Protein AF-A0A4R2K3I8-F1 (afdb_monomer_lite)

Foldseek 3Di:
DDDDDPVVVVLVVLVVLLVVLVVQLVPDDPLLPLRNVLSVLSNVLSCLVNVPDDDPVSVVSNVVSVVVNVVSVVVSVVSVVVVVVVVVVVVVVVVPPDD

Radius of gyration: 20.02 Å; chains: 1; bounding box: 52×25×71 Å

Organism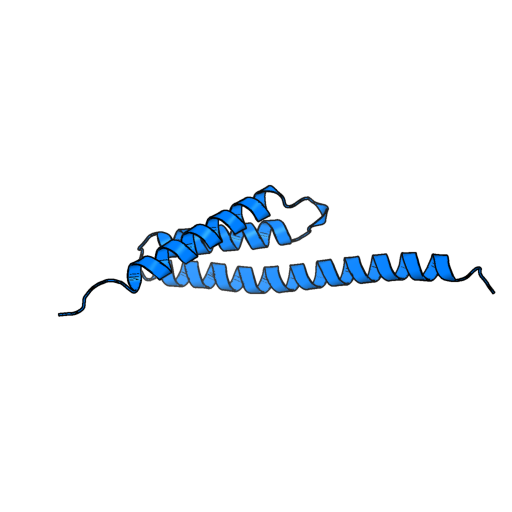: NCBI:txid1213861

Structure (mmCIF, N/CA/C/O backbone):
data_AF-A0A4R2K3I8-F1
#
_entry.id   AF-A0A4R2K3I8-F1
#
loop_
_atom_site.group_PDB
_atom_site.id
_atom_site.type_symbol
_atom_site.label_atom_id
_atom_site.label_alt_id
_atom_site.label_comp_id
_atom_site.label_asym_id
_atom_site.label_entity_id
_atom_site.label_seq_id
_atom_site.pdbx_PDB_ins_code
_atom_site.Cartn_x
_atom_site.Cartn_y
_atom_site.Cartn_z
_atom_site.occupancy
_atom_site.B_iso_or_equiv
_atom_site.auth_seq_id
_atom_site.auth_comp_id
_atom_site.auth_asym_id
_atom_site.auth_atom_id
_atom_site.pdbx_PDB_model_num
ATOM 1 N N . MET A 1 1 ? 0.0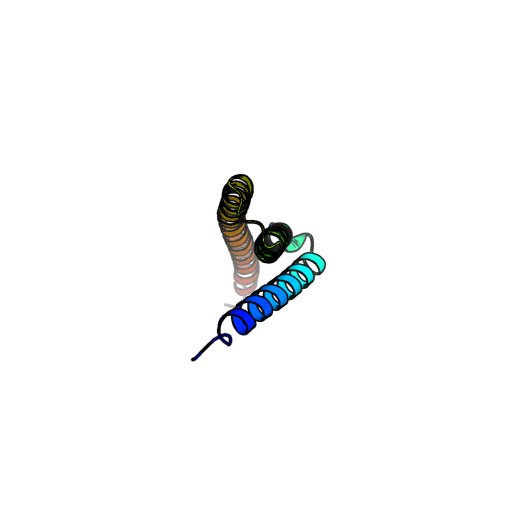71 -13.998 37.535 1.00 38.34 1 MET A N 1
ATOM 2 C CA . MET A 1 1 ? -0.603 -12.866 36.869 1.00 38.34 1 MET A CA 1
ATOM 3 C C . MET A 1 1 ? 0.378 -12.289 35.870 1.00 38.34 1 MET A C 1
ATOM 5 O O . MET A 1 1 ? 1.373 -11.722 36.291 1.00 38.34 1 MET A O 1
ATOM 9 N N . ALA A 1 2 ? 0.161 -12.549 34.585 1.00 42.69 2 ALA A N 1
ATOM 10 C CA . ALA A 1 2 ? 0.931 -11.971 33.492 1.00 42.69 2 ALA A CA 1
ATOM 11 C C . ALA A 1 2 ? -0.076 -11.226 32.617 1.00 42.69 2 ALA A C 1
ATOM 13 O O . ALA A 1 2 ? -0.933 -11.860 32.007 1.00 42.69 2 ALA A O 1
ATOM 14 N N . THR A 1 3 ? -0.019 -9.903 32.628 1.00 59.09 3 THR A N 1
ATOM 15 C CA . THR A 1 3 ? -0.807 -9.045 31.743 1.00 59.09 3 THR A CA 1
ATOM 16 C C . THR A 1 3 ? 0.132 -8.018 31.126 1.00 59.09 3 THR A C 1
ATOM 18 O O . THR A 1 3 ? 1.017 -7.498 31.801 1.00 59.09 3 THR A O 1
ATOM 21 N N . ASP A 1 4 ? -0.084 -7.772 29.836 1.00 50.16 4 ASP A N 1
ATOM 22 C CA . ASP A 1 4 ? 0.313 -6.568 29.103 1.00 50.16 4 ASP A CA 1
ATOM 23 C C . ASP A 1 4 ? 1.788 -6.354 28.757 1.00 50.16 4 ASP A C 1
ATOM 25 O O . ASP A 1 4 ? 2.430 -5.424 29.233 1.00 50.16 4 ASP A O 1
ATOM 29 N N . ASN A 1 5 ? 2.309 -7.126 27.796 1.00 48.47 5 ASN A N 1
ATOM 30 C CA . ASN A 1 5 ? 3.444 -6.634 26.995 1.00 48.47 5 ASN A CA 1
ATOM 31 C C . ASN A 1 5 ? 3.351 -6.920 25.482 1.00 48.47 5 ASN A C 1
ATOM 33 O O . ASN A 1 5 ? 4.205 -6.494 24.710 1.00 48.47 5 ASN A O 1
ATOM 37 N N . THR A 1 6 ? 2.311 -7.618 25.020 1.00 50.78 6 THR A N 1
ATOM 38 C CA . THR A 1 6 ? 2.142 -7.973 23.598 1.00 50.78 6 THR A CA 1
ATOM 39 C C . THR A 1 6 ? 1.393 -6.905 22.795 1.00 50.78 6 THR A C 1
ATOM 41 O O . THR A 1 6 ? 1.717 -6.684 21.633 1.00 50.78 6 THR A O 1
ATOM 44 N N . LEU A 1 7 ? 0.450 -6.185 23.416 1.00 50.12 7 LEU A N 1
ATOM 45 C CA . LEU A 1 7 ? -0.334 -5.119 22.766 1.00 50.12 7 LEU A CA 1
ATOM 46 C C . LEU A 1 7 ? 0.483 -3.845 22.470 1.00 50.12 7 LEU A C 1
ATOM 48 O O . LEU A 1 7 ? 0.217 -3.147 21.493 1.00 50.12 7 LEU A O 1
ATOM 52 N N . SER A 1 8 ? 1.522 -3.572 23.267 1.00 53.34 8 SER A N 1
ATOM 53 C CA . SER A 1 8 ? 2.376 -2.385 23.106 1.00 53.34 8 SER A CA 1
ATOM 54 C C . SER A 1 8 ? 3.269 -2.464 21.859 1.00 53.34 8 SER A C 1
ATOM 56 O O . SER A 1 8 ? 3.477 -1.465 21.176 1.00 53.34 8 SER A O 1
ATOM 58 N N . ARG A 1 9 ? 3.741 -3.666 21.498 1.00 54.22 9 ARG A N 1
ATOM 59 C CA . ARG A 1 9 ? 4.617 -3.854 20.329 1.00 54.22 9 ARG A CA 1
ATOM 60 C C . ARG A 1 9 ? 3.874 -3.679 19.003 1.00 54.22 9 ARG A C 1
ATOM 62 O O . ARG A 1 9 ? 4.338 -2.945 18.143 1.00 54.22 9 ARG A O 1
ATOM 69 N N . SER A 1 10 ? 2.688 -4.281 18.883 1.00 57.88 10 SER A N 1
ATOM 70 C CA . SER A 1 10 ? 1.903 -4.261 17.639 1.00 57.88 10 SER A CA 1
ATOM 71 C C . SER A 1 10 ? 1.454 -2.856 17.222 1.00 57.88 10 SER A C 1
ATOM 73 O O . SER A 1 10 ? 1.400 -2.559 16.035 1.00 57.88 10 SER A O 1
ATOM 75 N N . THR A 1 11 ? 1.133 -1.990 18.184 1.00 57.31 11 THR A N 1
ATOM 76 C CA . THR A 1 11 ? 0.632 -0.632 17.905 1.00 57.31 11 THR A CA 1
ATOM 77 C C . THR A 1 11 ? 1.760 0.301 17.451 1.00 57.31 11 THR A C 1
ATOM 79 O O . THR A 1 11 ? 1.584 1.123 16.554 1.00 57.31 11 THR A O 1
ATOM 82 N N . VAL A 1 12 ? 2.953 0.148 18.037 1.00 59.72 12 VAL A N 1
ATOM 83 C CA . VAL A 1 12 ? 4.148 0.907 17.633 1.00 59.72 12 VAL A CA 1
ATOM 84 C C . VAL A 1 12 ? 4.591 0.520 16.217 1.00 59.72 12 VAL A C 1
ATOM 86 O O . VAL A 1 12 ? 4.920 1.406 15.429 1.00 59.72 12 VAL A O 1
ATOM 89 N N . ASP A 1 13 ? 4.521 -0.767 15.865 1.00 74.31 13 ASP A N 1
ATOM 90 C CA . ASP A 1 13 ? 4.904 -1.266 14.536 1.00 74.31 13 ASP A CA 1
ATOM 91 C C . ASP A 1 13 ? 3.964 -0.751 13.422 1.00 74.31 13 ASP A C 1
ATOM 93 O O . ASP A 1 13 ? 4.422 -0.392 12.333 1.00 74.31 13 ASP A O 1
ATOM 97 N N . ILE A 1 14 ? 2.657 -0.631 13.698 1.00 72.44 14 ILE A N 1
ATOM 98 C CA . ILE A 1 14 ? 1.682 -0.065 12.747 1.00 72.44 14 ILE A CA 1
ATOM 99 C C . ILE A 1 14 ? 1.937 1.430 12.525 1.00 72.44 14 ILE A C 1
ATOM 101 O O . ILE A 1 14 ? 1.976 1.884 11.383 1.00 72.44 14 ILE A O 1
ATOM 105 N N . ARG A 1 15 ? 2.174 2.204 13.591 1.00 75.62 15 ARG A N 1
ATOM 106 C CA . ARG A 1 15 ? 2.385 3.657 13.477 1.00 75.62 15 ARG A CA 1
ATOM 107 C C . ARG A 1 15 ? 3.646 4.029 12.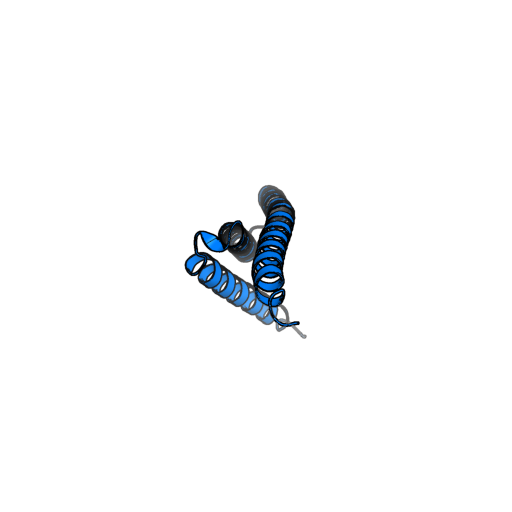701 1.00 75.62 15 ARG A C 1
ATOM 109 O O . ARG A 1 15 ? 3.607 4.984 11.932 1.00 75.62 15 ARG A O 1
ATOM 116 N N . LEU A 1 16 ? 4.735 3.279 12.875 1.00 75.81 16 LEU A N 1
ATOM 117 C CA . LEU A 1 16 ? 5.949 3.465 12.072 1.00 75.81 16 LEU A CA 1
ATOM 118 C C . LEU A 1 16 ? 5.692 3.139 10.595 1.00 75.81 16 LEU A C 1
ATOM 120 O O . LEU A 1 16 ? 6.072 3.913 9.723 1.00 75.81 16 LEU A O 1
ATOM 124 N N . SER A 1 17 ? 4.952 2.061 10.325 1.00 82.88 17 SER A N 1
ATOM 125 C CA . SER A 1 17 ? 4.587 1.670 8.958 1.00 82.88 17 SER A CA 1
ATOM 126 C C . SER A 1 17 ? 3.706 2.717 8.257 1.00 82.88 17 SER A C 1
ATOM 128 O O . SER A 1 17 ? 3.846 2.939 7.056 1.00 82.88 17 SER A O 1
ATOM 130 N N . ILE A 1 18 ? 2.814 3.389 8.997 1.00 87.12 18 ILE A N 1
ATOM 131 C CA . ILE A 1 18 ? 2.001 4.499 8.476 1.00 87.12 18 ILE A CA 1
ATOM 132 C C . ILE A 1 18 ? 2.885 5.690 8.108 1.00 87.12 18 ILE A C 1
ATOM 134 O O . ILE A 1 18 ? 2.694 6.280 7.048 1.00 87.12 18 ILE A O 1
ATOM 138 N N . GLU A 1 19 ? 3.833 6.061 8.968 1.00 88.50 19 GLU A N 1
ATOM 139 C CA . GLU A 1 19 ? 4.706 7.209 8.714 1.00 88.50 19 GLU A CA 1
ATOM 140 C C . GLU A 1 19 ? 5.605 6.975 7.494 1.00 88.50 19 GLU A C 1
ATOM 142 O O . GLU A 1 19 ? 5.693 7.840 6.622 1.00 88.50 19 GLU A O 1
ATOM 147 N N . ASP A 1 20 ? 6.174 5.774 7.363 1.00 87.81 20 ASP A N 1
ATOM 148 C CA . ASP A 1 20 ? 6.951 5.386 6.182 1.00 87.81 20 ASP A CA 1
ATOM 149 C C . ASP A 1 20 ? 6.101 5.481 4.902 1.00 87.81 20 ASP A C 1
ATOM 151 O O . ASP A 1 20 ? 6.539 6.035 3.888 1.00 87.81 20 ASP A O 1
ATOM 155 N N . ALA A 1 21 ? 4.848 5.012 4.950 1.00 85.69 21 ALA A N 1
ATOM 156 C CA . ALA A 1 21 ? 3.918 5.104 3.827 1.00 85.69 21 ALA A CA 1
ATOM 157 C C . ALA A 1 21 ? 3.532 6.559 3.498 1.00 85.69 21 ALA A C 1
ATOM 159 O O . ALA A 1 21 ? 3.431 6.924 2.322 1.00 85.69 21 ALA A O 1
ATOM 160 N N . ARG A 1 22 ? 3.370 7.434 4.501 1.00 89.19 22 ARG A N 1
ATOM 161 C CA . ARG A 1 22 ? 3.146 8.874 4.278 1.00 89.19 22 ARG A CA 1
ATOM 162 C C . ARG A 1 22 ? 4.337 9.508 3.582 1.00 89.19 22 ARG A C 1
ATOM 164 O O . ARG A 1 22 ? 4.153 10.231 2.603 1.00 89.19 22 ARG A O 1
ATOM 171 N N . GLN A 1 23 ? 5.545 9.225 4.062 1.00 90.56 23 GLN A N 1
ATOM 172 C CA . GLN A 1 23 ? 6.762 9.769 3.476 1.00 90.56 23 GLN A CA 1
ATOM 173 C C . GLN A 1 23 ? 6.931 9.301 2.028 1.00 90.56 23 GLN A C 1
ATOM 175 O O . GLN A 1 23 ? 7.234 10.115 1.159 1.00 90.56 23 GLN A O 1
ATOM 180 N N . ALA A 1 24 ? 6.671 8.021 1.756 1.00 86.19 24 ALA A N 1
ATOM 181 C CA . ALA A 1 24 ? 6.706 7.460 0.410 1.00 86.19 24 ALA A CA 1
ATOM 182 C C . ALA A 1 24 ? 5.640 8.070 -0.517 1.00 86.19 24 ALA A C 1
ATOM 184 O O . ALA A 1 24 ? 5.913 8.332 -1.684 1.00 86.19 24 ALA A O 1
ATOM 185 N N . THR A 1 25 ? 4.440 8.347 0.000 1.00 89.12 25 THR A N 1
ATOM 186 C CA . THR A 1 25 ? 3.388 9.051 -0.751 1.00 89.12 25 THR A CA 1
ATOM 187 C C . THR A 1 25 ? 3.819 10.473 -1.103 1.00 89.12 25 THR A C 1
ATOM 189 O O . THR A 1 25 ? 3.622 10.923 -2.227 1.00 89.12 25 THR A O 1
ATOM 192 N N . ALA A 1 26 ? 4.422 11.185 -0.148 1.00 85.56 26 ALA A N 1
ATOM 193 C CA . ALA A 1 26 ? 4.849 12.570 -0.321 1.00 85.56 26 ALA A CA 1
ATOM 194 C C . ALA A 1 26 ? 6.052 12.721 -1.267 1.00 85.56 26 ALA A C 1
ATOM 196 O O . ALA A 1 26 ? 6.226 13.781 -1.868 1.00 85.56 26 ALA A O 1
ATOM 197 N N . SER A 1 27 ? 6.887 11.687 -1.386 1.00 86.19 27 SER A N 1
ATOM 198 C CA . SER A 1 27 ? 8.053 11.677 -2.272 1.00 86.19 27 SER A CA 1
ATOM 199 C C . SER A 1 27 ? 7.770 11.111 -3.663 1.00 86.19 27 SER A C 1
ATOM 201 O O . SER A 1 27 ? 8.606 11.289 -4.548 1.00 86.19 27 SER A O 1
ATOM 203 N N . ALA A 1 28 ? 6.618 10.463 -3.869 1.00 83.25 28 ALA A N 1
ATOM 204 C CA . ALA A 1 28 ? 6.242 9.895 -5.156 1.00 83.25 28 ALA A CA 1
ATOM 205 C C . ALA A 1 28 ? 6.085 10.993 -6.221 1.00 83.25 28 ALA A C 1
ATOM 207 O O . ALA A 1 28 ? 5.263 11.906 -6.105 1.00 83.25 28 ALA A O 1
ATOM 208 N N . GLY A 1 29 ? 6.877 10.891 -7.284 1.00 81.62 29 GLY A N 1
ATOM 209 C CA . GLY A 1 29 ? 6.774 11.730 -8.467 1.00 81.62 29 GLY A CA 1
ATOM 210 C C . GLY A 1 29 ? 5.758 11.191 -9.475 1.00 81.62 29 GLY A C 1
ATOM 211 O O . GLY A 1 29 ? 5.321 10.044 -9.416 1.00 81.62 29 GLY A O 1
ATOM 212 N N . CYS A 1 30 ? 5.425 12.010 -10.478 1.00 76.69 30 CYS A N 1
ATOM 213 C CA . CYS A 1 30 ? 4.540 11.614 -11.585 1.00 76.69 30 CYS A CA 1
ATOM 214 C C . CYS A 1 30 ? 5.051 10.359 -12.333 1.00 76.69 30 CYS A C 1
ATOM 216 O O . CYS A 1 30 ? 4.269 9.553 -12.832 1.00 76.69 30 CYS A O 1
ATOM 218 N N . GLU A 1 31 ? 6.371 10.159 -12.374 1.00 85.62 31 GLU A N 1
ATOM 219 C CA . GLU A 1 31 ? 7.006 9.022 -13.051 1.00 85.62 31 GLU A CA 1
ATOM 220 C C . GLU A 1 31 ? 6.961 7.702 -12.264 1.00 85.62 31 GLU A C 1
ATOM 222 O O . GLU A 1 31 ? 7.282 6.643 -12.820 1.00 85.62 31 GLU A O 1
ATOM 227 N N . ASP A 1 32 ? 6.571 7.744 -10.991 1.00 85.12 32 ASP A N 1
ATOM 228 C CA . ASP A 1 32 ? 6.437 6.557 -10.138 1.00 85.12 32 ASP A CA 1
ATOM 229 C C . ASP A 1 32 ? 5.086 5.852 -10.350 1.00 85.12 32 ASP A C 1
ATOM 231 O O . ASP A 1 32 ? 4.805 4.813 -9.752 1.00 85.12 32 ASP A O 1
ATOM 235 N N . GLY A 1 33 ? 4.257 6.387 -11.253 1.00 88.38 33 GLY A N 1
ATOM 236 C CA . GLY A 1 33 ? 3.010 5.773 -11.685 1.00 88.38 33 GLY A CA 1
ATOM 237 C C . GLY A 1 33 ? 2.041 5.573 -10.512 1.00 88.38 33 GLY A C 1
ATOM 238 O O . GLY A 1 33 ? 1.792 6.512 -9.757 1.00 88.38 33 GLY A O 1
ATOM 239 N N . PRO A 1 34 ? 1.469 4.370 -10.330 1.00 93.25 34 PRO A N 1
ATOM 240 C CA . PRO A 1 34 ? 0.475 4.112 -9.286 1.00 93.25 34 PRO A CA 1
ATOM 241 C C . PRO A 1 34 ? 1.074 4.009 -7.871 1.00 93.25 34 PRO A C 1
ATOM 243 O O . PRO A 1 34 ? 0.323 3.821 -6.914 1.00 93.25 34 PRO A O 1
ATOM 246 N N . TYR A 1 35 ? 2.398 4.119 -7.710 1.00 91.94 35 TYR A N 1
ATOM 247 C CA . TYR A 1 35 ? 3.072 3.964 -6.419 1.00 91.94 35 TYR A CA 1
ATOM 248 C C . TYR A 1 35 ? 2.577 4.956 -5.356 1.00 91.94 35 TYR A C 1
ATOM 250 O O . TYR A 1 35 ? 2.312 4.559 -4.222 1.00 91.94 35 TYR A O 1
ATOM 258 N N . GLY A 1 36 ? 2.385 6.227 -5.723 1.00 91.19 36 GLY A N 1
ATOM 259 C CA . GLY A 1 36 ? 1.883 7.240 -4.789 1.00 91.19 36 GLY A CA 1
ATOM 260 C C . GLY A 1 36 ? 0.485 6.908 -4.258 1.00 91.19 36 GLY A C 1
ATOM 261 O O . GLY A 1 36 ? 0.239 6.974 -3.057 1.00 91.19 36 GLY A O 1
ATOM 262 N N . GLU A 1 37 ? -0.422 6.471 -5.135 1.00 93.69 37 GLU A N 1
ATOM 263 C CA . GLU A 1 37 ? -1.780 6.066 -4.747 1.00 93.69 37 GLU A CA 1
ATOM 264 C C . GLU A 1 37 ? -1.783 4.769 -3.919 1.00 93.69 37 GLU A C 1
ATOM 266 O O . GLU A 1 37 ? -2.575 4.621 -2.985 1.00 93.69 37 GLU A O 1
ATOM 271 N N . LEU A 1 38 ? -0.867 3.843 -4.220 1.00 94.06 38 LEU A N 1
ATOM 272 C CA . LEU A 1 38 ? -0.666 2.624 -3.440 1.00 94.06 38 LEU A CA 1
ATOM 273 C C . LEU A 1 38 ? -0.257 2.957 -1.999 1.00 94.06 38 LEU A C 1
ATOM 275 O O . LEU A 1 38 ? -0.869 2.451 -1.059 1.00 94.06 38 LEU A O 1
ATOM 279 N N . MET A 1 39 ? 0.732 3.836 -1.818 1.00 95.00 39 MET A N 1
ATOM 280 C CA . MET A 1 39 ? 1.196 4.259 -0.493 1.00 95.00 39 MET A CA 1
ATOM 281 C C . MET A 1 39 ? 0.124 5.056 0.262 1.00 95.00 39 MET A C 1
ATOM 283 O O . MET A 1 39 ? -0.096 4.799 1.445 1.00 95.00 39 MET A O 1
ATOM 287 N N . ALA A 1 40 ? -0.627 5.926 -0.421 1.00 93.75 40 ALA A N 1
ATOM 288 C CA . ALA A 1 40 ? -1.750 6.645 0.184 1.00 93.75 40 ALA A CA 1
ATOM 289 C C . ALA A 1 40 ? -2.826 5.682 0.717 1.00 93.75 40 ALA A C 1
ATOM 291 O O . ALA A 1 40 ? -3.357 5.878 1.807 1.00 93.75 40 ALA A O 1
ATOM 292 N N . THR A 1 41 ? -3.097 4.598 -0.017 1.00 96.00 41 THR A N 1
ATOM 293 C CA . THR A 1 41 ? -4.062 3.569 0.402 1.00 96.00 41 THR A CA 1
ATOM 294 C C . THR A 1 41 ? -3.547 2.764 1.607 1.00 96.00 41 THR A C 1
ATOM 296 O O . THR A 1 41 ? -4.335 2.391 2.475 1.00 96.00 41 THR A O 1
ATOM 299 N N . TYR A 1 42 ? -2.232 2.529 1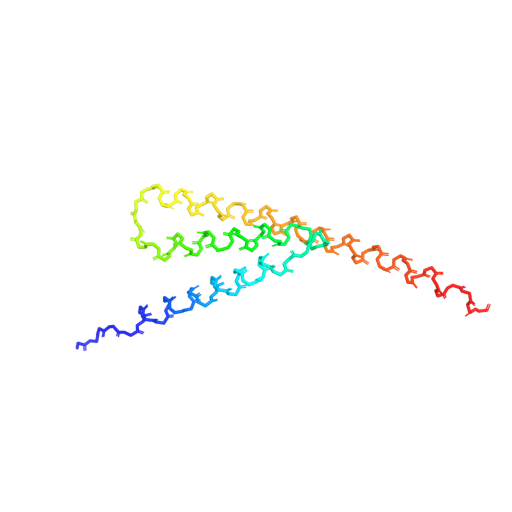.718 1.00 94.38 42 TYR A N 1
ATOM 300 C CA . TYR A 1 42 ? -1.638 1.940 2.928 1.00 94.38 42 TYR A CA 1
ATOM 301 C C . TYR A 1 42 ? -1.779 2.855 4.150 1.00 94.38 42 TYR A C 1
ATOM 303 O O . TYR A 1 42 ? -2.060 2.355 5.240 1.00 94.38 42 TYR A O 1
ATOM 311 N N . VAL A 1 43 ? -1.617 4.173 3.978 1.00 94.81 43 VAL A N 1
ATOM 312 C CA . VAL A 1 43 ? -1.840 5.157 5.051 1.00 94.81 43 VAL A CA 1
ATOM 313 C C . VAL A 1 43 ? -3.286 5.101 5.531 1.00 94.81 43 VAL A C 1
ATOM 315 O O . VAL A 1 43 ? -3.506 4.951 6.728 1.00 94.81 43 VAL A O 1
ATOM 318 N N . GLU A 1 44 ? -4.252 5.154 4.613 1.00 95.56 44 GLU A N 1
ATOM 319 C CA . GLU A 1 44 ? -5.684 5.113 4.939 1.00 95.56 44 GLU A CA 1
ATOM 320 C C . GLU A 1 44 ? -6.058 3.823 5.689 1.00 95.56 44 GLU A C 1
ATOM 322 O O . GLU A 1 44 ? -6.729 3.868 6.720 1.00 95.56 44 GLU A O 1
ATOM 327 N N . LEU A 1 45 ? -5.552 2.668 5.237 1.00 94.81 45 LEU A N 1
ATOM 328 C CA . LEU A 1 45 ? -5.769 1.399 5.933 1.00 94.81 45 LEU A CA 1
ATOM 329 C C . LEU A 1 45 ? -5.131 1.398 7.326 1.00 94.81 45 LEU A C 1
ATOM 331 O O . LEU A 1 45 ? -5.755 0.947 8.280 1.00 94.81 45 LEU A O 1
ATOM 335 N N . GLY A 1 46 ? -3.904 1.898 7.463 1.00 91.44 46 GLY A N 1
ATOM 336 C CA . GLY A 1 46 ? -3.231 1.958 8.756 1.00 91.44 46 GLY A CA 1
ATOM 337 C C . GLY A 1 46 ? -3.924 2.899 9.747 1.00 91.44 46 GLY A C 1
ATOM 338 O O . GLY A 1 46 ? -4.091 2.529 10.906 1.00 91.44 46 GLY A O 1
ATOM 339 N N . GLU A 1 47 ? -4.376 4.074 9.301 1.00 91.88 47 GLU A N 1
ATOM 340 C CA . GLU A 1 47 ? -5.168 5.004 10.120 1.00 91.88 47 GLU A CA 1
ATOM 341 C C . GLU A 1 47 ? -6.479 4.364 10.587 1.00 91.88 47 GLU A C 1
ATOM 343 O O . GLU A 1 47 ? -6.859 4.519 11.748 1.00 91.88 47 GLU A O 1
ATOM 348 N N . LEU A 1 48 ? -7.144 3.608 9.707 1.00 91.94 48 LEU A N 1
ATOM 349 C CA . LEU A 1 48 ? -8.356 2.874 10.051 1.00 91.94 48 LEU A CA 1
ATOM 350 C C . LEU A 1 48 ? -8.075 1.799 11.112 1.00 91.94 48 LEU A C 1
ATOM 352 O O . LEU A 1 48 ? -8.800 1.717 12.100 1.00 91.94 48 LEU A O 1
ATOM 356 N N . LEU A 1 49 ? -6.999 1.020 10.960 1.00 90.19 49 LEU A N 1
ATOM 357 C CA . LEU A 1 49 ? -6.588 0.007 11.942 1.00 90.19 49 LEU A CA 1
ATOM 358 C C . LEU A 1 49 ? -6.207 0.624 13.305 1.00 90.19 49 LEU A C 1
ATOM 360 O O . LEU A 1 49 ? -6.483 0.025 14.344 1.00 90.19 49 LEU A O 1
ATOM 364 N N . ASP A 1 50 ? -5.601 1.815 13.317 1.00 88.06 50 ASP A N 1
ATOM 365 C CA . ASP A 1 50 ? -5.224 2.544 14.543 1.00 88.06 50 ASP A CA 1
ATOM 366 C C . ASP A 1 50 ? -6.411 3.303 15.173 1.00 88.06 50 ASP A C 1
ATOM 368 O O . ASP A 1 50 ? -6.321 3.795 16.298 1.00 88.06 50 ASP A O 1
ATOM 372 N N . SER A 1 51 ? -7.563 3.379 14.493 1.00 88.62 51 SER A N 1
ATOM 373 C CA . SER A 1 51 ? -8.718 4.158 14.956 1.00 88.62 51 SER A CA 1
ATOM 374 C C . SER A 1 51 ? -9.452 3.527 16.148 1.00 88.62 51 SER A C 1
ATOM 376 O O . SER A 1 51 ? -10.339 4.159 16.725 1.00 88.62 51 SER A O 1
ATOM 378 N N . GLY A 1 52 ? -9.166 2.261 16.472 1.00 85.38 52 GLY A N 1
ATOM 379 C CA . GLY A 1 52 ? -9.843 1.507 17.533 1.00 85.38 52 GLY A CA 1
ATOM 380 C C . GLY A 1 52 ? -11.325 1.211 17.262 1.00 85.38 52 GLY A C 1
ATOM 381 O O . GLY A 1 52 ? -12.058 0.871 18.194 1.00 85.38 52 GLY A O 1
ATOM 382 N N . ARG A 1 53 ? -11.784 1.357 16.009 1.00 90.25 53 ARG A N 1
ATOM 383 C CA . ARG A 1 53 ? -13.143 0.981 15.588 1.00 90.25 53 ARG A CA 1
ATOM 384 C C . ARG A 1 53 ? -13.265 -0.543 15.509 1.00 90.25 53 ARG A C 1
ATOM 386 O O . ARG A 1 53 ? -12.290 -1.245 15.266 1.00 90.25 53 ARG A O 1
ATOM 393 N N . ALA A 1 54 ? -14.475 -1.050 15.735 1.00 86.38 54 ALA A N 1
ATOM 394 C CA . ALA A 1 54 ? -14.779 -2.485 15.692 1.00 86.38 54 ALA A CA 1
ATOM 395 C C . ALA A 1 54 ? -16.226 -2.758 15.237 1.00 86.38 54 ALA A C 1
ATOM 397 O O . ALA A 1 54 ? -16.848 -3.737 15.647 1.00 86.38 54 ALA A O 1
ATOM 398 N N . ASP A 1 55 ? -16.794 -1.844 14.449 1.00 90.75 55 ASP A N 1
ATOM 399 C CA . ASP A 1 55 ? -18.138 -1.973 13.888 1.00 90.75 55 ASP A CA 1
ATOM 400 C C . ASP A 1 55 ? -18.125 -2.713 12.534 1.00 90.75 55 ASP A C 1
ATOM 402 O O . ASP A 1 55 ? -17.081 -3.039 11.973 1.00 90.75 55 ASP A O 1
ATOM 406 N N . VAL A 1 56 ? -19.311 -3.032 12.013 1.00 85.81 56 VAL A N 1
ATOM 407 C CA . VAL A 1 56 ? -19.446 -3.753 10.734 1.00 85.81 56 VAL A CA 1
ATOM 408 C C . VAL A 1 56 ? -18.971 -2.900 9.551 1.00 85.81 56 VAL A C 1
ATOM 410 O O . VAL A 1 56 ? -18.489 -3.444 8.559 1.00 85.81 56 VAL A O 1
ATOM 413 N N . GLU A 1 57 ? -19.093 -1.575 9.642 1.00 93.94 57 GLU A N 1
ATOM 414 C CA . GLU A 1 57 ? -18.633 -0.657 8.595 1.00 93.94 57 GLU A CA 1
ATOM 415 C C . GLU A 1 57 ? -17.102 -0.654 8.521 1.00 93.94 57 GLU A C 1
ATOM 417 O O . GLU A 1 57 ? -16.549 -0.724 7.430 1.00 93.94 57 GLU A O 1
ATOM 422 N N . TYR A 1 58 ? -16.418 -0.724 9.664 1.00 93.31 58 TYR A N 1
ATOM 423 C CA . TYR A 1 58 ? -14.969 -0.875 9.760 1.00 93.31 58 TYR A CA 1
ATOM 424 C C . TYR A 1 58 ? -14.465 -2.112 9.005 1.00 93.31 58 TYR A C 1
ATOM 426 O O . TYR A 1 58 ? -13.535 -2.004 8.209 1.00 93.31 58 TYR A O 1
ATOM 434 N N . GLU A 1 59 ? -15.096 -3.279 9.173 1.00 92.75 59 GLU A N 1
ATOM 435 C CA . GLU A 1 59 ? -14.684 -4.484 8.436 1.00 92.75 59 GLU A CA 1
ATOM 436 C C . GLU A 1 59 ? -14.861 -4.325 6.916 1.00 92.75 59 GLU A C 1
ATOM 438 O O . GLU A 1 59 ? -14.035 -4.806 6.131 1.00 92.75 59 GLU A O 1
ATOM 443 N N . GLN A 1 60 ? -15.924 -3.637 6.489 1.00 96.25 60 GLN A N 1
ATOM 444 C CA . GLN A 1 60 ? -16.190 -3.360 5.076 1.00 96.25 60 GLN A CA 1
ATOM 445 C C . GLN A 1 60 ? -15.195 -2.352 4.495 1.00 96.25 60 GLN A C 1
ATOM 447 O O . GLN A 1 60 ? -14.681 -2.579 3.399 1.00 96.25 60 GLN A O 1
ATOM 452 N N . GLU A 1 61 ? -14.882 -1.284 5.229 1.00 96.50 61 GLU A N 1
ATOM 453 C CA . GLU A 1 61 ? -13.878 -0.283 4.864 1.00 96.50 61 GLU A CA 1
ATOM 454 C C . GLU A 1 61 ? -12.486 -0.922 4.759 1.00 96.50 61 GLU A C 1
ATOM 456 O O . GLU A 1 61 ? -11.816 -0.774 3.735 1.00 96.50 61 GLU A O 1
ATOM 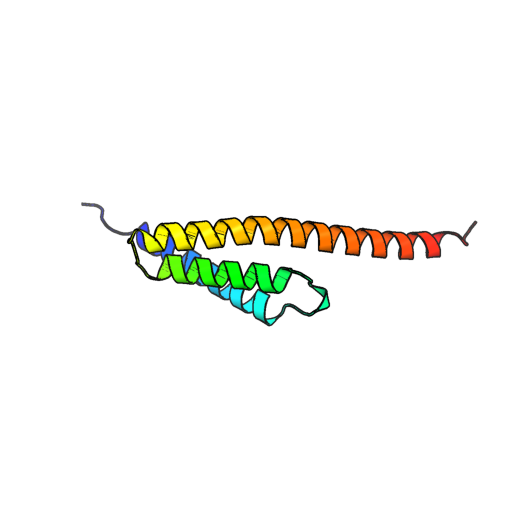461 N N . CYS A 1 62 ? -12.083 -1.735 5.745 1.00 95.88 62 CYS A N 1
ATOM 462 C CA . CYS A 1 62 ? -10.834 -2.495 5.688 1.00 95.88 62 CYS A CA 1
ATOM 463 C C . CYS A 1 62 ? -10.780 -3.395 4.450 1.00 95.88 62 CYS A C 1
ATOM 465 O O . CYS A 1 62 ? -9.769 -3.422 3.747 1.00 95.88 62 CYS A O 1
ATOM 467 N N . ARG A 1 63 ? -11.862 -4.127 4.152 1.00 96.81 63 ARG A N 1
ATOM 468 C CA . ARG A 1 63 ? -11.917 -4.990 2.966 1.00 96.81 63 ARG A CA 1
ATOM 469 C C . ARG A 1 63 ? -11.802 -4.184 1.672 1.00 96.81 63 ARG A C 1
ATOM 471 O O . ARG A 1 63 ? -11.031 -4.578 0.801 1.00 96.81 63 ARG A O 1
ATOM 478 N N . ALA A 1 64 ? -12.511 -3.064 1.555 1.00 97.75 64 ALA A N 1
ATOM 479 C CA . ALA A 1 64 ? -12.456 -2.212 0.371 1.00 97.75 64 ALA A CA 1
ATOM 480 C C . ALA A 1 64 ? -11.041 -1.657 0.128 1.00 97.75 64 ALA A C 1
ATOM 482 O O . ALA A 1 64 ? -10.557 -1.663 -1.007 1.00 97.75 64 ALA A O 1
ATOM 483 N N . LEU A 1 65 ? -10.352 -1.238 1.192 1.00 97.69 65 LEU A N 1
ATOM 484 C CA . LEU A 1 65 ? -8.971 -0.764 1.114 1.00 97.69 65 LEU A CA 1
ATOM 485 C C . LEU A 1 65 ? -8.005 -1.886 0.722 1.00 97.69 65 LEU A C 1
ATOM 487 O O . LEU A 1 65 ? -7.157 -1.684 -0.144 1.00 97.69 65 LEU A O 1
ATOM 491 N N . VAL A 1 66 ? -8.167 -3.091 1.275 1.00 97.31 66 VAL A N 1
ATOM 492 C CA . VAL A 1 66 ? -7.362 -4.263 0.887 1.00 97.31 66 VAL A CA 1
ATOM 493 C C . VAL A 1 66 ? -7.576 -4.634 -0.583 1.00 97.31 66 VAL A C 1
ATOM 495 O O . VAL A 1 66 ? -6.603 -4.867 -1.302 1.00 97.31 66 VAL A O 1
ATOM 498 N N . ASP A 1 67 ? -8.818 -4.638 -1.066 1.00 98.06 67 ASP A N 1
ATOM 499 C CA . ASP A 1 67 ? -9.115 -4.911 -2.476 1.00 98.06 67 ASP A CA 1
ATOM 500 C C . ASP A 1 67 ? -8.467 -3.859 -3.394 1.00 98.06 67 ASP A C 1
ATOM 502 O O . ASP A 1 67 ? -7.873 -4.201 -4.424 1.00 98.06 67 ASP A O 1
ATOM 506 N N . ARG A 1 68 ? -8.496 -2.582 -2.990 1.00 97.62 68 ARG A N 1
ATOM 507 C CA . ARG A 1 68 ? -7.813 -1.493 -3.702 1.00 97.62 68 ARG A CA 1
ATOM 508 C C . ARG A 1 68 ? -6.295 -1.685 -3.717 1.00 97.62 68 ARG A C 1
ATOM 510 O O . ARG A 1 68 ? -5.692 -1.543 -4.781 1.00 97.62 68 ARG A O 1
ATOM 517 N N . LEU A 1 69 ? -5.683 -2.073 -2.594 1.00 97.19 69 LEU A N 1
ATOM 518 C CA . LEU A 1 69 ? -4.249 -2.382 -2.512 1.00 97.19 69 LEU A CA 1
ATOM 519 C C . LEU A 1 69 ? -3.851 -3.508 -3.474 1.00 97.19 69 LEU A C 1
ATOM 521 O O . LEU A 1 69 ? -2.835 -3.398 -4.157 1.00 97.19 69 LEU A O 1
ATOM 525 N N . ILE A 1 70 ? -4.664 -4.561 -3.595 1.00 96.19 70 ILE A N 1
ATOM 526 C CA . ILE A 1 70 ? -4.405 -5.667 -4.531 1.00 96.19 70 ILE A CA 1
ATOM 527 C C . ILE A 1 70 ? -4.415 -5.174 -5.985 1.00 96.19 70 ILE A C 1
ATOM 529 O O . ILE A 1 70 ? -3.566 -5.571 -6.789 1.00 96.19 70 ILE A O 1
ATOM 533 N N . VAL A 1 71 ? -5.376 -4.321 -6.347 1.00 97.62 71 VAL A N 1
ATOM 534 C CA . VAL A 1 71 ? -5.480 -3.765 -7.705 1.00 97.62 71 VAL A CA 1
ATOM 535 C C . VAL A 1 71 ? -4.308 -2.831 -8.010 1.00 97.62 71 VAL A C 1
ATOM 537 O O . VAL A 1 71 ? -3.675 -2.972 -9.061 1.00 97.62 71 VAL A O 1
ATOM 540 N N . LEU A 1 72 ? -3.994 -1.914 -7.092 1.00 95.38 72 LEU A N 1
ATOM 541 C CA . LEU A 1 72 ? -2.891 -0.963 -7.236 1.00 95.38 72 LEU A CA 1
ATOM 542 C C . LEU A 1 72 ? -1.530 -1.666 -7.258 1.00 95.38 72 LEU A C 1
ATOM 544 O O . LEU A 1 72 ? -0.686 -1.306 -8.073 1.00 95.38 72 LEU A O 1
ATOM 548 N N . GLY A 1 73 ? -1.336 -2.718 -6.458 1.00 94.81 73 GLY A N 1
ATOM 549 C CA . GLY A 1 73 ? -0.115 -3.527 -6.465 1.00 94.81 73 GLY A CA 1
ATOM 550 C C . GLY A 1 73 ? 0.170 -4.123 -7.845 1.00 94.81 73 GLY A C 1
ATOM 551 O O . GLY A 1 73 ? 1.240 -3.907 -8.408 1.00 94.81 73 GLY A O 1
ATOM 552 N N . LYS A 1 74 ? -0.838 -4.747 -8.469 1.00 96.25 74 LYS A N 1
ATOM 553 C CA . LYS A 1 74 ? -0.727 -5.276 -9.844 1.00 96.25 74 LYS A CA 1
ATOM 554 C C . LYS A 1 74 ? -0.509 -4.187 -10.893 1.00 96.25 74 LYS A C 1
ATOM 556 O O . LYS A 1 74 ? 0.035 -4.448 -11.965 1.00 96.25 74 LYS A O 1
ATOM 561 N N . ALA A 1 75 ? -1.031 -2.982 -10.674 1.00 94.56 75 ALA A N 1
ATOM 562 C CA . ALA A 1 75 ? -0.768 -1.854 -11.563 1.00 94.56 75 ALA A CA 1
ATOM 563 C C . ALA A 1 75 ? 0.686 -1.378 -11.425 1.00 94.56 75 ALA A C 1
ATOM 565 O O . ALA A 1 75 ? 1.335 -1.132 -12.438 1.00 94.56 75 ALA A O 1
ATOM 566 N N . ASN A 1 76 ? 1.201 -1.312 -10.196 1.00 94.38 76 ASN A N 1
ATOM 567 C CA . ASN A 1 76 ? 2.571 -0.908 -9.898 1.00 94.38 76 ASN A CA 1
ATOM 568 C C . ASN A 1 76 ? 3.598 -1.890 -10.464 1.00 94.38 76 ASN A C 1
ATOM 570 O O . ASN A 1 76 ? 4.545 -1.460 -11.113 1.00 94.38 76 ASN A O 1
ATOM 574 N N . GLU A 1 77 ? 3.377 -3.195 -10.304 1.00 93.00 77 GLU A N 1
ATOM 575 C CA . GLU A 1 77 ? 4.215 -4.231 -10.927 1.00 93.00 77 GLU A CA 1
ATOM 576 C C . GLU A 1 77 ? 4.301 -4.034 -12.447 1.00 93.00 77 GLU A C 1
ATOM 578 O O . GLU A 1 77 ? 5.390 -3.898 -12.998 1.00 93.00 77 GLU A O 1
ATOM 583 N N . ARG A 1 78 ? 3.150 -3.887 -13.120 1.00 95.25 78 ARG A N 1
ATOM 584 C CA . ARG A 1 78 ? 3.102 -3.661 -14.573 1.00 95.25 78 ARG A CA 1
ATOM 585 C C . ARG A 1 78 ? 3.793 -2.368 -15.007 1.00 95.25 78 ARG A C 1
ATOM 587 O O . ARG A 1 78 ? 4.408 -2.349 -16.071 1.00 95.25 78 ARG A O 1
ATOM 594 N N . HIS A 1 79 ? 3.674 -1.293 -14.227 1.00 93.56 79 HIS A N 1
ATOM 595 C CA . HIS A 1 79 ? 4.357 -0.023 -14.500 1.00 93.56 79 HIS A CA 1
ATOM 596 C C . HIS A 1 79 ? 5.878 -0.199 -14.487 1.00 93.56 79 HIS A C 1
ATOM 598 O O . HIS A 1 79 ? 6.563 0.225 -15.419 1.00 93.56 79 HIS A O 1
ATOM 604 N N . TRP A 1 80 ? 6.405 -0.884 -13.471 1.00 89.19 80 TRP A N 1
ATOM 605 C CA . TRP A 1 80 ? 7.839 -1.141 -13.370 1.00 89.19 80 TRP A CA 1
ATOM 606 C C . TRP A 1 80 ? 8.337 -2.112 -14.435 1.00 89.19 80 TRP A C 1
ATOM 608 O O . TRP A 1 80 ? 9.382 -1.848 -15.024 1.00 89.19 80 TRP A O 1
ATOM 618 N N . ASP A 1 81 ? 7.578 -3.159 -14.764 1.00 93.69 81 ASP A N 1
ATOM 619 C CA . ASP A 1 81 ? 7.905 -4.062 -15.873 1.00 93.69 81 ASP A CA 1
ATOM 620 C C . ASP A 1 81 ? 8.043 -3.301 -17.200 1.00 93.69 81 ASP A C 1
ATOM 622 O O . ASP A 1 81 ? 8.981 -3.531 -17.966 1.00 93.69 81 ASP A O 1
ATOM 626 N N . GLN A 1 82 ? 7.145 -2.346 -17.465 1.00 92.56 82 GLN A N 1
ATOM 627 C CA . GLN A 1 82 ? 7.209 -1.500 -18.660 1.00 92.56 82 GLN A CA 1
ATOM 628 C C . GLN A 1 82 ? 8.421 -0.567 -18.641 1.00 92.56 82 GLN A C 1
ATOM 630 O O . GLN A 1 82 ? 9.112 -0.457 -19.655 1.00 92.56 82 GLN A O 1
ATOM 635 N N . LYS A 1 83 ? 8.717 0.067 -17.498 1.00 90.56 83 LYS A N 1
ATOM 636 C CA . LYS A 1 83 ? 9.920 0.899 -17.337 1.00 90.56 83 LYS A CA 1
ATOM 637 C C . LYS A 1 83 ? 11.195 0.092 -17.583 1.00 90.56 83 LYS A C 1
ATOM 639 O O . LYS A 1 83 ? 12.071 0.545 -18.318 1.00 90.56 83 LYS A O 1
ATOM 644 N N . TRP A 1 84 ? 11.281 -1.112 -17.022 1.00 89.31 84 TRP A N 1
ATOM 645 C CA . TRP A 1 84 ? 12.420 -2.004 -17.225 1.00 89.31 84 TRP A CA 1
ATOM 646 C C . TRP A 1 84 ? 12.552 -2.453 -18.678 1.00 89.31 84 TRP A C 1
ATOM 648 O O . TRP A 1 84 ? 13.656 -2.433 -19.220 1.00 89.31 84 TRP A O 1
ATOM 658 N N . ALA A 1 85 ? 11.444 -2.805 -19.334 1.00 91.69 85 ALA A N 1
ATOM 659 C CA . ALA A 1 85 ? 11.447 -3.176 -20.745 1.00 91.69 85 ALA A CA 1
ATOM 660 C C . ALA A 1 85 ? 11.903 -2.017 -21.649 1.00 91.69 85 ALA A C 1
ATOM 662 O O . ALA A 1 85 ? 12.711 -2.233 -22.554 1.00 91.69 85 ALA A O 1
ATOM 663 N N . ALA A 1 86 ? 11.435 -0.791 -21.386 1.00 90.38 86 ALA A N 1
ATOM 664 C CA . ALA A 1 86 ? 11.849 0.404 -22.119 1.00 90.38 86 ALA A CA 1
ATOM 665 C C . ALA A 1 86 ? 13.351 0.677 -21.944 1.00 90.38 86 ALA A C 1
ATOM 667 O O . ALA A 1 86 ? 14.079 0.791 -22.929 1.00 90.38 86 ALA A O 1
ATOM 668 N N . TRP A 1 87 ? 13.834 0.665 -20.698 1.00 89.81 87 TRP A N 1
ATOM 669 C CA . TRP A 1 87 ? 15.255 0.830 -20.397 1.00 89.81 87 TRP A CA 1
ATOM 670 C C . TRP A 1 87 ? 16.121 -0.240 -21.084 1.00 89.81 87 TRP A C 1
ATOM 672 O O . TRP A 1 87 ? 17.156 0.074 -21.674 1.00 89.81 87 TRP A O 1
ATOM 682 N N . ALA A 1 88 ? 15.698 -1.508 -21.063 1.00 89.00 88 ALA A N 1
ATOM 683 C CA . ALA A 1 88 ? 16.431 -2.598 -21.704 1.00 89.00 88 ALA A CA 1
ATOM 684 C C . ALA A 1 88 ? 16.506 -2.432 -23.233 1.00 89.00 88 ALA A C 1
ATOM 686 O O . ALA A 1 88 ? 17.557 -2.686 -23.828 1.00 89.00 88 ALA A O 1
ATOM 687 N N . ALA A 1 89 ? 15.425 -1.976 -23.874 1.00 88.62 89 ALA A N 1
ATOM 688 C CA . ALA A 1 89 ? 15.395 -1.706 -25.311 1.00 88.62 89 ALA A CA 1
ATOM 689 C C . ALA A 1 89 ? 16.362 -0.573 -25.705 1.00 88.62 89 ALA A C 1
ATOM 691 O O . ALA A 1 89 ? 17.124 -0.713 -26.666 1.00 88.62 89 ALA A O 1
ATOM 692 N N . GLU A 1 90 ? 16.396 0.513 -24.930 1.00 87.19 90 GLU A N 1
ATOM 693 C CA . GLU A 1 90 ? 17.315 1.639 -25.147 1.00 87.19 90 GLU A CA 1
ATOM 694 C C . GLU A 1 90 ? 18.786 1.211 -25.020 1.00 87.19 90 GLU A C 1
ATOM 696 O O . GLU A 1 90 ? 19.615 1.550 -25.867 1.00 87.19 90 GLU A O 1
ATOM 701 N N . ASN A 1 91 ? 19.110 0.390 -24.017 1.00 82.69 91 ASN A N 1
ATOM 702 C CA . ASN A 1 91 ? 20.485 -0.048 -23.757 1.00 82.69 91 ASN A CA 1
ATOM 703 C C . ASN A 1 91 ? 20.958 -1.184 -24.678 1.00 82.69 91 ASN A C 1
ATOM 705 O O . ASN A 1 91 ? 22.155 -1.310 -24.930 1.00 82.69 91 ASN A O 1
ATOM 709 N N . THR A 1 92 ? 20.045 -1.983 -25.234 1.00 76.56 92 THR A N 1
ATOM 710 C CA . THR A 1 92 ? 20.390 -2.999 -26.246 1.00 76.56 92 THR A CA 1
ATOM 711 C C . THR A 1 92 ? 20.701 -2.352 -27.599 1.00 76.56 92 THR A C 1
ATOM 713 O O . THR A 1 92 ? 21.552 -2.838 -28.340 1.00 76.56 92 THR A O 1
ATOM 716 N N . THR A 1 93 ? 20.070 -1.216 -27.908 1.00 59.22 93 THR A N 1
ATOM 717 C CA . THR A 1 93 ? 20.258 -0.499 -29.181 1.00 59.22 93 THR A CA 1
ATOM 718 C C . THR A 1 93 ? 21.616 0.218 -29.255 1.00 59.22 93 THR A C 1
ATOM 720 O O . THR A 1 93 ? 22.193 0.327 -30.331 1.00 59.22 93 THR A O 1
ATOM 723 N N . PHE A 1 94 ? 22.184 0.640 -28.118 1.00 55.94 94 PHE A N 1
ATOM 724 C CA . PHE A 1 94 ? 23.507 1.285 -28.055 1.00 55.94 94 PHE A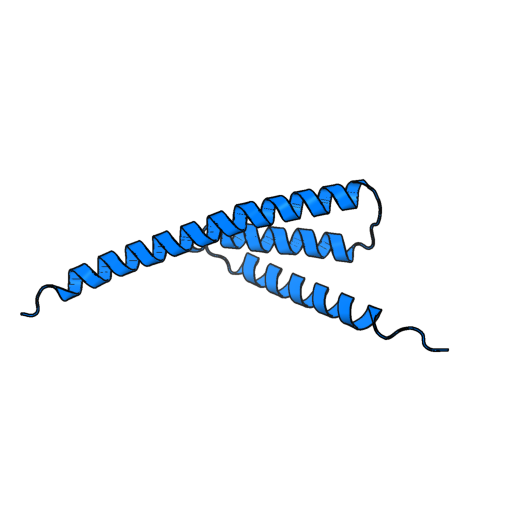 CA 1
ATOM 725 C C . PHE A 1 94 ? 24.700 0.309 -28.050 1.00 55.94 94 PHE A C 1
ATOM 727 O O . PHE A 1 94 ? 25.828 0.726 -28.303 1.00 55.94 94 PHE A O 1
ATOM 734 N N . GLY A 1 95 ? 24.479 -0.983 -27.787 1.00 53.81 95 GLY A N 1
ATOM 735 C CA . GLY A 1 95 ? 25.531 -2.011 -27.766 1.00 53.81 95 GLY A CA 1
ATOM 736 C C . GLY A 1 95 ? 25.803 -2.698 -29.112 1.00 53.81 95 GLY A C 1
ATOM 737 O O . GLY A 1 95 ? 26.582 -3.648 -29.148 1.00 53.81 95 GLY A O 1
ATOM 738 N N . GLY A 1 96 ? 25.143 -2.270 -30.196 1.00 48.12 96 GLY A N 1
ATOM 739 C CA . GLY A 1 96 ? 25.171 -2.941 -31.503 1.00 48.12 96 GLY A CA 1
ATOM 740 C C . GLY A 1 96 ? 26.296 -2.531 -32.465 1.00 48.12 96 GLY A C 1
ATOM 741 O O . GLY A 1 96 ? 26.553 -3.274 -33.406 1.00 48.12 96 GLY A O 1
ATOM 742 N N . ASP A 1 97 ? 26.989 -1.413 -32.222 1.00 50.19 97 ASP A N 1
ATOM 743 C CA . ASP A 1 97 ? 28.008 -0.845 -33.131 1.00 50.19 97 ASP A CA 1
ATOM 744 C C . ASP A 1 97 ? 29.454 -1.034 -32.624 1.00 50.19 97 ASP A C 1
ATOM 746 O O . ASP A 1 97 ? 30.313 -0.163 -32.774 1.00 50.19 97 ASP A O 1
ATOM 750 N N . VAL A 1 98 ? 29.755 -2.179 -32.003 1.00 49.62 98 VAL A N 1
ATOM 751 C CA . VAL A 1 98 ? 31.146 -2.576 -31.716 1.00 49.62 98 VAL A CA 1
ATOM 752 C C . VAL A 1 98 ? 31.362 -4.048 -32.062 1.00 49.62 98 VAL A C 1
ATOM 754 O O . VAL A 1 98 ? 31.552 -4.877 -31.176 1.00 49.62 98 VAL A O 1
ATOM 757 N N . TRP A 1 99 ? 31.336 -4.363 -33.356 1.00 53.03 99 TRP A N 1
ATOM 758 C CA . TRP A 1 99 ? 32.042 -5.511 -33.934 1.00 53.03 99 TRP A CA 1
ATOM 759 C C . TRP A 1 99 ? 32.612 -5.133 -35.297 1.00 53.03 99 TRP A C 1
ATOM 761 O O . TRP A 1 99 ? 31.841 -4.618 -36.136 1.00 53.03 99 TRP A O 1
#

Secondary structure (DSSP, 8-state):
----SHHHHHHHHHHHHHHHHHHHHHH--GGGTTHHHHHHHHHHHHHHHHTT--SHHHHHHHHHHHHHHHHHHHHHHHHHHHHHHHHHHHHHHHTSS--

pLDDT: mean 82.95, std 16.08, range [38.34, 98.06]

Sequence (99 aa):
MATDNTLSRSTVDIRLSIEDARQATASAGCEDGPYGELMATYVELGELLDSGRADVEYEQECRALVDRLIVLGKANERHWDQKWAAWAAENTTFGGDVW